Protein AF-A0A3B1JKT8-F1 (afdb_monomer)

Organism: Astyanax mexicanus (NCBI:txid7994)

Radius of gyration: 17.35 Å; Cα contacts (8 Å, |Δi|>4): 144; chains: 1; bounding box: 48×31×43 Å

Foldseek 3Di:
DDPCPPDPDDDDDDDDDDDPPVPDDDPPDDQQDVVSLVVLCVQAPCLSVLLCVLQVHDDSVQVVCVVVVNHDRDDPDPVSNLVSVLLSQQAAPQPNYHLVRDPHSVLWDADQQQLQHTHSDPVSCVNCVVPCVVCSVVSNVVLVVSLVVSCVVPVDDSPVSCVVSPD

InterPro domains:
  IPR002893 Zinc finger, MYND-type [PF01753] (92-136)
  IPR002893 Zinc finger, MYND-type [PS01360] (92-136)
  IPR002893 Zinc finger, MYND-type [PS50865] (92-136)
  IPR052839 Mitochondrial gene expression regulator [PTHR46920] (20-156)

Structure (mmCIF, N/CA/C/O backbone):
data_AF-A0A3B1JKT8-F1
#
_entry.id   AF-A0A3B1JKT8-F1
#
loop_
_atom_site.group_PDB
_atom_site.id
_atom_site.type_symbol
_atom_site.label_atom_id
_atom_site.label_alt_id
_atom_site.label_comp_id
_atom_site.label_asym_id
_atom_site.label_entity_id
_atom_site.label_seq_id
_atom_site.pdbx_PDB_ins_code
_atom_site.Cartn_x
_atom_site.Cartn_y
_atom_site.Cartn_z
_atom_site.occupancy
_atom_site.B_iso_or_equiv
_atom_site.auth_seq_id
_atom_site.auth_comp_id
_atom_site.auth_asym_id
_atom_site.auth_atom_id
_atom_site.pdbx_PDB_model_num
ATOM 1 N N . MET A 1 1 ? 4.619 -11.748 -14.424 1.00 28.00 1 MET A N 1
ATOM 2 C CA . MET A 1 1 ? 4.449 -11.191 -13.064 1.00 28.00 1 MET A CA 1
ATOM 3 C C . MET A 1 1 ? 2.964 -10.974 -12.825 1.00 28.00 1 MET A C 1
ATOM 5 O O . MET A 1 1 ? 2.399 -10.008 -13.321 1.00 28.00 1 MET A O 1
ATOM 9 N N . CYS A 1 2 ? 2.308 -11.934 -12.172 1.00 24.12 2 CYS A N 1
ATOM 10 C CA . CYS A 1 2 ? 0.875 -11.874 -11.895 1.00 24.12 2 CYS A CA 1
ATOM 11 C C . CYS A 1 2 ? 0.597 -10.808 -10.830 1.00 24.12 2 CYS A C 1
ATOM 13 O O . CYS A 1 2 ? 0.848 -11.023 -9.645 1.00 24.12 2 CYS A O 1
ATOM 15 N N . LEU A 1 3 ? 0.036 -9.669 -11.239 1.00 32.28 3 LEU A N 1
ATOM 16 C CA . LEU A 1 3 ? -0.634 -8.742 -10.330 1.00 32.28 3 LEU A CA 1
ATOM 17 C C . LEU A 1 3 ? -1.928 -9.409 -9.845 1.00 32.28 3 LEU A C 1
ATOM 19 O O . LEU A 1 3 ? -3.016 -9.151 -10.348 1.00 32.28 3 LEU A O 1
ATOM 23 N N . CYS A 1 4 ? -1.806 -10.317 -8.878 1.00 26.95 4 CYS A N 1
ATOM 24 C CA . CYS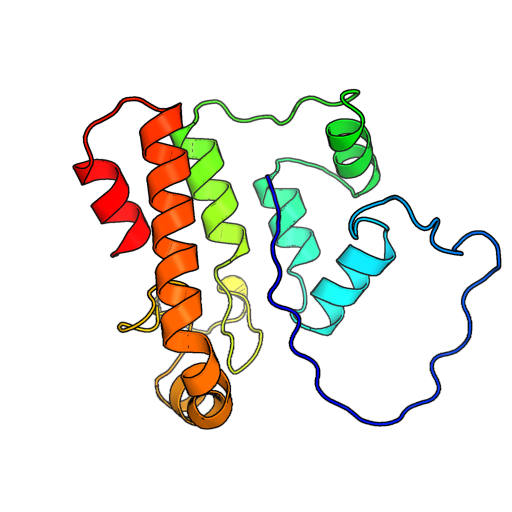 A 1 4 ? -2.954 -10.915 -8.211 1.00 26.95 4 CYS A CA 1
ATOM 25 C C . CYS A 1 4 ? -3.543 -9.877 -7.245 1.00 26.95 4 CYS A C 1
ATOM 27 O O . CYS A 1 4 ? -3.288 -9.896 -6.038 1.00 26.95 4 CYS A O 1
ATOM 29 N N . VAL A 1 5 ? -4.302 -8.921 -7.785 1.00 35.91 5 VAL A N 1
ATOM 30 C CA . VAL A 1 5 ? -5.179 -8.069 -6.983 1.00 35.91 5 VAL A CA 1
ATOM 31 C C . VAL A 1 5 ? -6.250 -8.999 -6.428 1.00 35.91 5 VAL A C 1
ATOM 33 O O . VAL A 1 5 ? -7.110 -9.475 -7.165 1.00 35.91 5 VAL A O 1
ATOM 36 N N . CYS A 1 6 ? -6.161 -9.329 -5.138 1.00 31.31 6 CYS A N 1
ATOM 37 C CA . CYS A 1 6 ? -7.186 -10.103 -4.445 1.00 31.31 6 CYS A CA 1
ATOM 38 C C . CYS A 1 6 ? -8.551 -9.449 -4.702 1.00 31.31 6 CYS A C 1
ATOM 40 O O . CYS A 1 6 ? -8.825 -8.348 -4.220 1.00 31.31 6 CYS A O 1
ATOM 42 N N . GLY A 1 7 ? -9.385 -10.121 -5.498 1.00 30.55 7 GLY A N 1
ATOM 43 C CA . GLY A 1 7 ? -10.729 -9.683 -5.834 1.00 30.55 7 GLY A CA 1
ATOM 44 C C . GLY A 1 7 ? -11.598 -9.653 -4.585 1.00 30.55 7 GLY A C 1
ATOM 45 O O . GLY A 1 7 ? -12.168 -10.666 -4.186 1.00 30.55 7 GLY A O 1
ATOM 46 N N . TYR A 1 8 ? -11.715 -8.481 -3.967 1.00 30.97 8 TYR A N 1
ATOM 47 C CA . TYR A 1 8 ? -12.747 -8.223 -2.974 1.00 30.97 8 TYR A CA 1
ATOM 48 C C . TYR A 1 8 ? -14.105 -8.167 -3.679 1.00 30.97 8 TYR A C 1
ATOM 50 O O . TYR A 1 8 ? -14.475 -7.156 -4.275 1.00 30.97 8 TYR A O 1
ATOM 58 N N . SER A 1 9 ? -14.831 -9.286 -3.640 1.00 33.72 9 SER A N 1
ATOM 59 C CA . SER A 1 9 ? -16.229 -9.355 -4.058 1.00 33.72 9 SER A CA 1
ATOM 60 C C . SER A 1 9 ? -17.1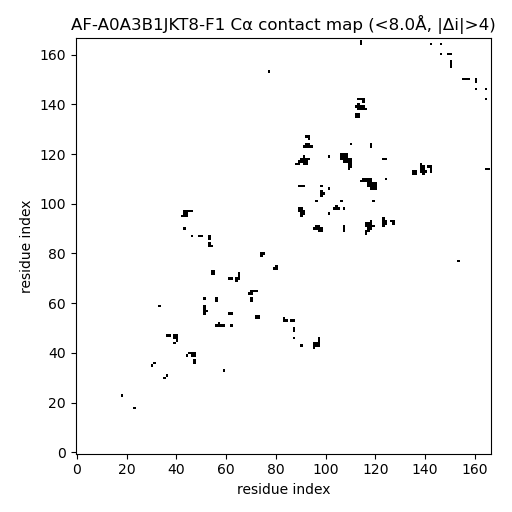13 -8.799 -2.943 1.00 33.72 9 SER A C 1
ATOM 62 O O . SER A 1 9 ? -17.263 -9.423 -1.891 1.00 33.72 9 SER A O 1
ATOM 64 N N . SER A 1 10 ? -17.703 -7.629 -3.182 1.00 32.47 10 SER A N 1
ATOM 65 C CA . SER A 1 10 ? -18.793 -7.085 -2.371 1.00 32.47 10 SER A CA 1
ATOM 66 C C . SER A 1 10 ? -19.985 -6.815 -3.287 1.00 32.47 10 SER A C 1
ATOM 68 O O . SER A 1 10 ? -19.917 -5.985 -4.190 1.00 32.47 10 SER A O 1
ATOM 70 N N . LYS A 1 11 ? -21.077 -7.555 -3.068 1.00 34.50 11 LYS A N 1
ATOM 71 C CA . LYS A 1 11 ? -22.379 -7.342 -3.712 1.00 34.50 11 LYS A CA 1
ATOM 72 C C . LYS A 1 11 ? -23.002 -6.020 -3.232 1.00 34.50 11 LYS A C 1
ATOM 74 O O . LYS A 1 11 ? -23.170 -5.866 -2.028 1.00 34.50 11 LYS A O 1
ATOM 79 N N . MET A 1 12 ? -23.397 -5.134 -4.155 1.00 36.47 12 MET A N 1
ATOM 80 C CA . MET A 1 12 ? -24.791 -4.697 -4.415 1.00 36.47 12 MET A CA 1
ATOM 81 C C . MET A 1 12 ? -24.869 -3.366 -5.205 1.00 36.47 12 MET A C 1
ATOM 83 O O . MET A 1 12 ? -24.346 -2.345 -4.783 1.00 36.47 12 MET A O 1
ATOM 87 N N . ALA A 1 13 ? -25.609 -3.447 -6.319 1.00 39.22 13 ALA A N 1
ATOM 88 C CA . ALA A 1 13 ? -26.556 -2.498 -6.924 1.00 39.22 13 ALA A CA 1
ATOM 89 C C . ALA A 1 13 ? -26.192 -1.012 -7.160 1.00 39.22 13 ALA A C 1
ATOM 91 O O . ALA A 1 13 ? -26.436 -0.142 -6.331 1.00 39.22 13 ALA A O 1
ATOM 92 N N . GLY A 1 14 ? -25.835 -0.728 -8.417 1.00 30.77 14 GLY A N 1
ATOM 93 C CA . GLY A 1 14 ? -26.092 0.525 -9.136 1.00 30.77 14 GLY A CA 1
ATOM 94 C C . GLY A 1 14 ? -25.901 0.266 -10.636 1.00 30.77 14 GLY A C 1
ATOM 95 O O . GLY A 1 14 ? -24.892 -0.323 -11.015 1.00 30.77 14 GLY A O 1
ATOM 96 N N . LYS A 1 15 ? -26.878 0.601 -11.495 1.00 38.28 15 LYS A N 1
ATOM 97 C CA . LYS A 1 15 ? -26.771 0.393 -12.956 1.00 38.28 15 LYS A CA 1
ATOM 98 C C . LYS A 1 15 ? -25.650 1.282 -13.510 1.00 38.28 15 LYS A C 1
ATOM 100 O O . LYS A 1 15 ? -25.820 2.492 -13.608 1.00 38.28 15 LYS A O 1
ATOM 105 N N . VAL A 1 16 ? -24.520 0.672 -13.861 1.00 40.88 16 VAL A N 1
ATOM 106 C CA . VAL A 1 16 ? -23.443 1.307 -14.634 1.00 40.88 16 VAL A CA 1
ATOM 107 C C . VAL A 1 16 ? -23.889 1.368 -16.105 1.00 40.88 16 VAL A C 1
ATOM 109 O O . VAL A 1 16 ? -24.442 0.375 -16.588 1.00 40.88 16 VAL A O 1
ATOM 112 N N . PRO A 1 17 ? -23.704 2.490 -16.827 1.00 42.31 17 PRO A N 1
ATOM 113 C CA . PRO A 1 17 ? -24.005 2.558 -18.256 1.00 42.31 17 PRO A CA 1
ATOM 114 C C . PRO A 1 17 ? -23.109 1.590 -19.037 1.00 42.31 17 PRO A C 1
ATOM 116 O O . PRO A 1 17 ? -21.927 1.452 -18.724 1.00 42.31 17 PRO A O 1
ATOM 119 N N . ALA A 1 18 ? -23.664 0.924 -20.050 1.00 40.44 18 ALA A N 1
ATOM 120 C CA . ALA A 1 18 ? -22.891 0.024 -20.901 1.00 40.44 18 ALA A CA 1
ATOM 121 C C . ALA A 1 18 ? -21.845 0.818 -21.715 1.00 40.44 18 ALA A C 1
ATOM 123 O O . ALA A 1 18 ? -22.190 1.870 -22.263 1.00 40.44 18 ALA A O 1
ATOM 124 N N . PRO A 1 19 ? -20.584 0.354 -21.788 1.00 42.66 19 PRO A N 1
ATOM 125 C CA . PRO A 1 19 ? -19.548 1.026 -22.561 1.00 42.66 19 PRO A CA 1
ATOM 126 C C . PRO A 1 19 ? -19.766 0.841 -24.078 1.00 42.66 19 PRO A C 1
ATOM 128 O O . PRO A 1 19 ? -20.448 -0.101 -24.486 1.00 42.66 19 PRO A O 1
ATOM 131 N N . PRO A 1 20 ? -19.185 1.718 -24.923 1.00 40.94 20 PRO A N 1
ATOM 132 C CA . PRO A 1 20 ? -19.236 1.588 -26.381 1.00 40.94 20 PRO A CA 1
ATOM 133 C C . PRO A 1 20 ? -18.647 0.252 -26.864 1.00 40.94 20 PRO A C 1
ATOM 135 O O . PRO A 1 20 ? -17.702 -0.261 -26.266 1.00 40.94 20 PRO A O 1
ATOM 138 N N . GLU A 1 21 ? -19.159 -0.287 -27.973 1.00 43.34 21 GLU A N 1
ATOM 139 C CA . GLU A 1 21 ? -18.823 -1.628 -28.498 1.00 43.34 21 GLU A CA 1
ATOM 140 C C . GLU A 1 21 ? -17.324 -1.859 -28.771 1.00 43.34 21 GLU A C 1
ATOM 142 O O . GLU A 1 21 ? -16.859 -2.996 -28.736 1.00 43.34 21 GLU A O 1
ATOM 147 N N . SER A 1 22 ? -16.530 -0.798 -28.945 1.00 41.75 22 SER A N 1
ATOM 148 C CA . SER A 1 22 ? -15.068 -0.880 -29.083 1.00 41.75 22 SER A CA 1
ATOM 149 C C . SER A 1 22 ? -14.330 -1.312 -27.805 1.00 41.75 22 SER A C 1
ATOM 151 O O . SER A 1 22 ? -13.117 -1.501 -27.844 1.00 41.75 22 SER A O 1
ATOM 153 N N . PHE A 1 23 ? -15.035 -1.435 -26.675 1.00 43.69 23 PHE A N 1
ATOM 154 C CA . PHE A 1 23 ? -14.485 -1.764 -25.354 1.00 43.69 23 PHE A CA 1
ATOM 155 C C . PHE A 1 23 ? -14.950 -3.130 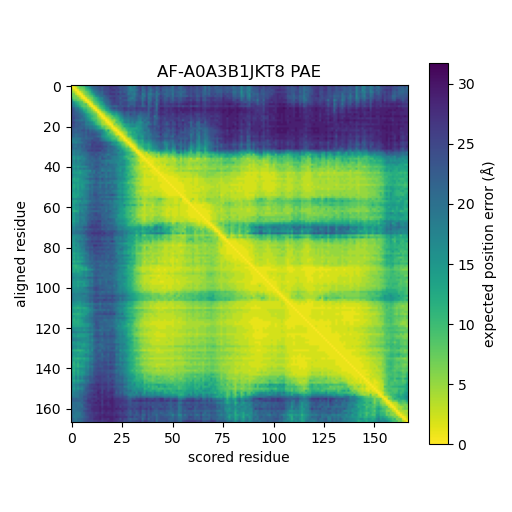-24.818 1.00 43.69 23 PHE A C 1
ATOM 157 O O . PHE A 1 23 ? -14.820 -3.394 -23.622 1.00 43.69 23 PHE A O 1
ATOM 164 N N . ALA A 1 24 ? -15.510 -4.004 -25.660 1.00 34.12 24 ALA A N 1
ATOM 165 C CA . ALA A 1 24 ? -15.893 -5.346 -25.226 1.00 34.12 24 ALA A CA 1
ATOM 166 C C . ALA A 1 24 ? -14.639 -6.203 -24.919 1.00 34.12 24 ALA A C 1
ATOM 168 O O . ALA A 1 24 ? -13.771 -6.343 -25.785 1.00 34.12 24 ALA A O 1
ATOM 169 N N . PRO A 1 25 ? -14.515 -6.790 -23.713 1.00 41.91 25 PRO A N 1
ATOM 170 C CA . PRO A 1 25 ? -13.356 -7.599 -23.357 1.00 41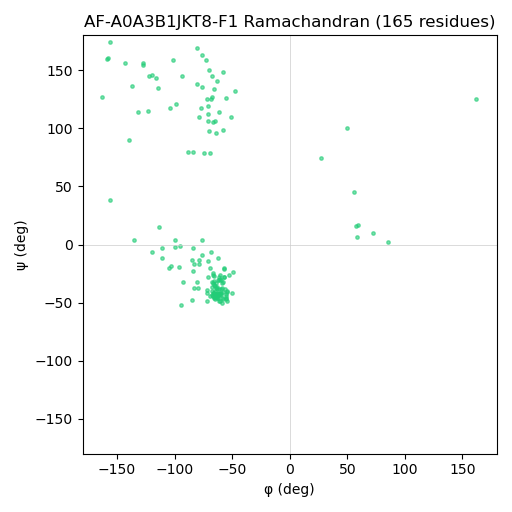.91 25 PRO A CA 1
ATOM 171 C C . PRO A 1 25 ? -13.378 -8.939 -24.106 1.00 41.91 25 PRO A C 1
ATOM 173 O O . PRO A 1 25 ? -14.346 -9.694 -24.031 1.00 41.91 25 PRO A O 1
ATOM 176 N N . SER A 1 26 ? -12.287 -9.238 -24.813 1.00 41.91 26 SER A N 1
ATOM 177 C CA . SER A 1 26 ? -11.982 -10.584 -25.310 1.00 41.91 26 SER A CA 1
ATOM 178 C C . SER A 1 26 ? -11.673 -11.513 -24.131 1.00 41.91 26 SER A C 1
ATOM 180 O O . SER A 1 26 ? -11.077 -11.088 -23.138 1.00 41.91 26 SER A O 1
ATOM 182 N N . SER A 1 27 ? -12.066 -12.784 -24.243 1.00 41.94 27 SER A N 1
ATOM 183 C CA . SER A 1 27 ? -11.964 -13.807 -23.192 1.00 41.94 27 SER A CA 1
ATOM 184 C C . SER A 1 27 ? -10.536 -14.136 -22.744 1.00 41.94 27 SER A C 1
ATOM 186 O O . SER A 1 27 ? -10.370 -14.793 -21.717 1.00 41.94 27 SER A O 1
ATOM 188 N N . ASP A 1 28 ? -9.516 -13.672 -23.471 1.00 45.56 28 ASP A N 1
ATOM 189 C CA . ASP A 1 28 ? -8.166 -14.237 -23.372 1.00 45.56 28 ASP A CA 1
ATOM 190 C C . ASP A 1 28 ? -7.124 -13.303 -22.733 1.00 45.56 28 ASP A C 1
ATOM 192 O O . ASP A 1 28 ? -5.982 -13.713 -22.519 1.00 45.56 28 ASP A O 1
ATOM 196 N N . SER A 1 29 ? -7.469 -12.060 -22.372 1.00 45.03 29 SER A N 1
ATOM 197 C CA . SER A 1 29 ? -6.512 -11.156 -21.715 1.00 45.03 29 SER A CA 1
ATOM 198 C C . SER A 1 29 ? -6.779 -11.028 -20.220 1.00 45.03 29 SER A C 1
ATOM 200 O O . SER A 1 29 ? -7.811 -10.506 -19.798 1.00 45.03 29 SER A O 1
ATOM 202 N N . VAL A 1 30 ? -5.806 -11.450 -19.412 1.00 46.53 30 VAL A N 1
ATOM 203 C CA . VAL A 1 30 ? -5.745 -11.183 -17.971 1.00 46.53 30 VAL A CA 1
ATOM 204 C C . VAL A 1 30 ? -5.756 -9.663 -17.750 1.00 46.53 30 VAL A C 1
ATOM 206 O O . VAL A 1 30 ? -4.747 -8.983 -17.921 1.00 46.53 30 VAL A O 1
ATOM 209 N N . PHE A 1 31 ? -6.947 -9.147 -17.441 1.00 50.47 31 PHE A N 1
ATOM 210 C CA . PHE A 1 31 ? -7.268 -7.884 -16.766 1.00 50.47 31 PHE A CA 1
ATOM 211 C C . PHE A 1 31 ? -6.227 -6.755 -16.927 1.00 50.47 31 PHE A C 1
ATOM 213 O O . PHE A 1 31 ? -5.460 -6.468 -16.010 1.00 50.47 31 PHE A O 1
ATOM 220 N N . SER A 1 32 ? -6.164 -6.118 -18.097 1.00 56.41 32 SER A N 1
ATOM 221 C CA . SER A 1 32 ? -5.230 -4.999 -18.331 1.00 56.41 32 SER A CA 1
ATOM 222 C C . SER A 1 32 ? -5.671 -4.055 -19.455 1.00 56.41 32 SER A C 1
ATOM 224 O O . SER A 1 32 ? -4.855 -3.533 -20.213 1.00 56.41 32 SER A O 1
ATOM 226 N N . ASP A 1 33 ? -6.970 -3.790 -19.561 1.00 56.72 33 ASP A N 1
ATOM 227 C CA . ASP A 1 33 ? -7.491 -2.668 -20.344 1.00 56.72 33 ASP A CA 1
ATOM 228 C C . ASP A 1 33 ? -7.387 -1.343 -19.551 1.00 56.72 33 ASP A C 1
ATOM 230 O O . ASP A 1 33 ? -7.095 -1.315 -18.351 1.00 56.72 33 ASP A O 1
ATOM 234 N N . GLN A 1 34 ? -7.623 -0.212 -20.221 1.00 59.22 34 GLN A N 1
ATOM 235 C CA . GLN A 1 34 ? -7.758 1.113 -19.593 1.00 59.22 34 GLN A CA 1
ATOM 236 C C . GLN A 1 34 ? -8.797 1.103 -18.448 1.00 59.22 34 GLN A C 1
ATOM 238 O O . GLN A 1 34 ? -8.695 1.873 -17.489 1.00 59.22 34 GLN A O 1
ATOM 243 N N . PHE A 1 35 ? -9.766 0.185 -18.521 1.00 68.69 35 PHE A N 1
ATOM 244 C CA . PHE A 1 35 ? -10.782 -0.048 -17.503 1.00 68.69 35 PHE A CA 1
ATOM 245 C C . PHE A 1 35 ? -10.195 -0.626 -16.206 1.00 68.69 35 PHE A C 1
ATOM 247 O O . PHE A 1 35 ? -10.650 -0.268 -15.120 1.00 68.69 35 PHE A O 1
ATOM 254 N N . GLY A 1 36 ? -9.136 -1.437 -16.284 1.00 75.38 36 GLY A N 1
ATOM 255 C CA . GLY A 1 36 ? -8.377 -1.929 -15.134 1.00 75.38 36 GLY A CA 1
ATOM 256 C C . GLY A 1 36 ? -7.739 -0.803 -14.317 1.00 75.38 36 GLY A C 1
ATOM 257 O O . GLY A 1 36 ? -7.935 -0.743 -13.103 1.00 75.38 36 GLY A O 1
ATOM 258 N N . PHE A 1 37 ? -7.048 0.139 -14.969 1.00 75.00 37 PHE A N 1
ATOM 259 C CA . PHE A 1 37 ? -6.478 1.317 -14.295 1.00 75.00 37 PHE A CA 1
ATOM 260 C C . PHE A 1 37 ? -7.555 2.225 -13.699 1.00 75.00 37 PHE A C 1
ATOM 262 O O . PHE A 1 37 ? -7.446 2.626 -12.540 1.00 75.00 37 PHE A O 1
ATOM 269 N N . TYR A 1 38 ? -8.644 2.462 -14.434 1.00 75.50 38 TYR A N 1
ATOM 270 C CA . TYR A 1 38 ? -9.796 3.199 -13.912 1.00 75.50 38 TYR A CA 1
ATOM 271 C C . TYR A 1 38 ? -10.435 2.499 -12.698 1.00 75.50 38 TYR A C 1
ATOM 273 O O . TYR A 1 38 ? -10.742 3.125 -11.680 1.00 75.50 38 TYR A O 1
ATOM 281 N N . SER A 1 39 ? -10.586 1.172 -12.747 1.00 83.25 39 SER A N 1
ATOM 282 C CA . SER A 1 39 ? -11.099 0.386 -11.622 1.00 83.25 39 SER A CA 1
ATOM 283 C C . SER A 1 39 ? -10.154 0.396 -10.415 1.00 83.25 39 SER A C 1
ATOM 285 O O . SER A 1 39 ? -10.625 0.198 -9.292 1.00 83.25 39 SER A O 1
ATOM 287 N N . MET A 1 40 ? -8.846 0.575 -10.618 1.00 82.44 40 MET A N 1
ATOM 288 C CA . MET A 1 40 ? -7.892 0.762 -9.525 1.00 82.44 40 MET A CA 1
ATOM 289 C C . MET A 1 40 ? -8.068 2.140 -8.890 1.00 82.44 40 MET A C 1
ATOM 291 O O . MET A 1 40 ? -8.244 2.212 -7.677 1.00 82.44 40 MET A O 1
ATOM 295 N N . ASP A 1 41 ? -8.129 3.206 -9.691 1.00 84.44 41 ASP A N 1
ATOM 296 C CA . ASP A 1 41 ? -8.264 4.582 -9.192 1.00 84.44 41 ASP A CA 1
ATOM 297 C C . ASP A 1 41 ? -9.587 4.851 -8.479 1.00 84.44 41 ASP A C 1
ATOM 299 O O . ASP A 1 41 ? -9.631 5.574 -7.487 1.00 84.44 41 ASP A O 1
ATOM 303 N N . THR A 1 42 ? -10.677 4.239 -8.940 1.00 85.56 42 THR A N 1
ATOM 304 C CA . THR A 1 42 ? -11.975 4.339 -8.251 1.00 85.56 42 THR A CA 1
ATOM 305 C C . THR A 1 42 ? -11.931 3.756 -6.838 1.00 85.56 42 THR A C 1
ATOM 307 O O . THR A 1 42 ? -12.654 4.222 -5.959 1.00 85.56 42 THR A O 1
ATOM 310 N N . LYS A 1 43 ? -11.083 2.748 -6.600 1.00 86.62 43 LYS A N 1
ATOM 311 C CA . LYS A 1 43 ? -10.918 2.109 -5.285 1.00 86.62 43 LYS A CA 1
ATOM 312 C C . LYS A 1 43 ? -9.795 2.732 -4.461 1.00 86.62 43 LYS A C 1
ATOM 314 O O . LYS A 1 43 ? -9.890 2.737 -3.234 1.00 86.62 43 LYS A O 1
ATOM 319 N N . VAL A 1 44 ? -8.745 3.214 -5.123 1.00 89.88 44 VAL A N 1
ATOM 320 C CA . VAL A 1 44 ? -7.537 3.813 -4.546 1.00 89.88 44 VAL A CA 1
ATOM 321 C C . VAL A 1 44 ? -7.147 5.016 -5.409 1.00 89.88 44 VAL A C 1
ATOM 323 O O . VAL A 1 44 ? -6.402 4.857 -6.377 1.00 89.88 44 VAL A O 1
ATOM 326 N N . PRO A 1 45 ? -7.663 6.217 -5.096 1.00 92.25 45 PRO A N 1
ATOM 327 C CA . PRO A 1 45 ? -7.440 7.397 -5.923 1.00 92.25 45 PRO A CA 1
ATOM 328 C C . PRO A 1 45 ? -5.951 7.686 -6.140 1.00 92.25 45 PRO A C 1
ATOM 330 O O . PRO A 1 45 ? -5.194 7.800 -5.181 1.00 92.25 45 PRO A O 1
ATOM 333 N N . GLY A 1 46 ? -5.538 7.808 -7.405 1.00 89.62 46 GLY A N 1
ATOM 334 C CA . GLY A 1 46 ? -4.164 8.147 -7.792 1.00 89.62 46 GLY A CA 1
ATOM 335 C C . GLY A 1 46 ? -3.199 6.961 -7.876 1.00 89.62 46 GLY A C 1
ATOM 336 O O . GLY A 1 46 ? -2.020 7.163 -8.178 1.00 89.62 46 GLY A O 1
ATOM 337 N N . LEU A 1 47 ? -3.664 5.730 -7.638 1.00 89.38 47 LEU A N 1
ATOM 338 C CA . LEU A 1 47 ? -2.821 4.537 -7.715 1.00 89.38 47 LEU A CA 1
ATOM 339 C C . LEU A 1 47 ? -2.278 4.303 -9.130 1.00 89.38 47 LEU A C 1
ATOM 341 O O . LEU A 1 47 ? -1.124 3.899 -9.275 1.00 89.38 47 LEU A O 1
ATOM 345 N N . SER A 1 48 ? -3.064 4.598 -10.170 1.00 89.44 48 SER A N 1
ATOM 346 C CA . SER A 1 48 ? -2.622 4.503 -11.569 1.00 89.44 48 SER A CA 1
ATOM 347 C C . SER A 1 48 ? -1.359 5.317 -11.829 1.00 89.44 48 SER A C 1
ATOM 349 O O . SER A 1 48 ? -0.392 4.812 -12.400 1.00 89.44 48 SER A O 1
ATOM 351 N N . LYS A 1 49 ? -1.353 6.560 -11.342 1.00 89.88 49 LYS A N 1
ATOM 352 C CA . LYS A 1 49 ? -0.240 7.491 -11.470 1.00 89.88 49 LYS A CA 1
ATOM 353 C C . LYS A 1 49 ? 0.986 6.968 -10.738 1.00 89.88 49 LYS A C 1
ATOM 355 O O . LYS A 1 49 ? 2.069 6.971 -11.307 1.00 89.88 49 LYS A O 1
ATOM 360 N N . VAL A 1 50 ? 0.812 6.446 -9.521 1.00 90.50 50 VAL A N 1
ATOM 361 C CA . VAL A 1 50 ? 1.918 5.824 -8.780 1.00 90.50 50 VAL A CA 1
ATOM 362 C C . VAL A 1 50 ? 2.505 4.656 -9.566 1.00 90.50 50 VAL A C 1
ATOM 364 O O . VAL A 1 50 ? 3.719 4.581 -9.701 1.00 90.50 50 VAL A O 1
ATOM 367 N N . ILE A 1 51 ? 1.679 3.770 -10.128 1.00 88.50 51 ILE A N 1
ATOM 368 C CA . ILE A 1 51 ? 2.168 2.640 -10.930 1.00 88.50 51 ILE A CA 1
ATOM 369 C C . ILE A 1 51 ? 2.995 3.139 -12.121 1.00 88.50 51 ILE A C 1
ATOM 371 O O . ILE A 1 51 ? 4.121 2.684 -12.302 1.00 88.50 51 ILE A O 1
ATOM 375 N N . LEU A 1 52 ? 2.480 4.092 -12.900 1.00 87.94 52 LEU A N 1
ATOM 376 C CA . LEU A 1 52 ? 3.189 4.635 -14.064 1.00 87.94 52 LEU A CA 1
ATOM 377 C C . LEU A 1 52 ? 4.505 5.323 -13.668 1.00 87.94 52 LEU A C 1
ATOM 379 O O . LEU A 1 52 ? 5.552 5.012 -14.241 1.00 87.94 52 LEU A O 1
ATOM 383 N N . ASP A 1 53 ? 4.480 6.154 -12.623 1.00 89.44 53 ASP A N 1
ATOM 384 C CA . ASP A 1 53 ? 5.665 6.832 -12.089 1.00 89.44 53 ASP A CA 1
ATOM 385 C C . ASP A 1 53 ? 6.728 5.811 -11.637 1.00 89.44 53 ASP A C 1
ATOM 387 O O . ASP A 1 53 ? 7.916 5.955 -11.938 1.00 89.44 53 ASP A O 1
ATOM 391 N N . LYS A 1 54 ? 6.320 4.734 -10.947 1.00 88.00 54 LYS A N 1
ATOM 392 C CA . LYS A 1 54 ? 7.235 3.669 -10.496 1.00 88.00 54 LYS A CA 1
ATOM 393 C C . LYS A 1 54 ? 7.753 2.806 -11.638 1.00 88.00 54 LYS A C 1
ATOM 395 O O . LYS A 1 54 ? 8.867 2.303 -11.538 1.00 88.00 54 LYS A O 1
ATOM 400 N N . LEU A 1 55 ? 7.011 2.660 -12.727 1.00 85.19 55 LEU A N 1
ATOM 401 C CA . LEU A 1 55 ? 7.489 1.969 -13.926 1.00 85.19 55 LEU A CA 1
ATOM 402 C C . LEU A 1 55 ? 8.309 2.878 -14.858 1.00 85.19 55 LEU A C 1
ATOM 404 O O . LEU A 1 55 ? 8.842 2.385 -15.852 1.00 85.19 55 LEU A O 1
ATOM 408 N N . ASN A 1 56 ? 8.454 4.168 -14.526 1.00 85.69 56 ASN A N 1
ATOM 409 C CA . ASN A 1 56 ? 9.083 5.187 -15.369 1.00 85.69 56 ASN A CA 1
ATOM 410 C C . ASN A 1 56 ? 8.421 5.273 -16.758 1.00 85.69 56 ASN A C 1
ATOM 412 O O . ASN A 1 56 ? 9.101 5.295 -17.786 1.00 85.69 56 ASN A O 1
ATOM 4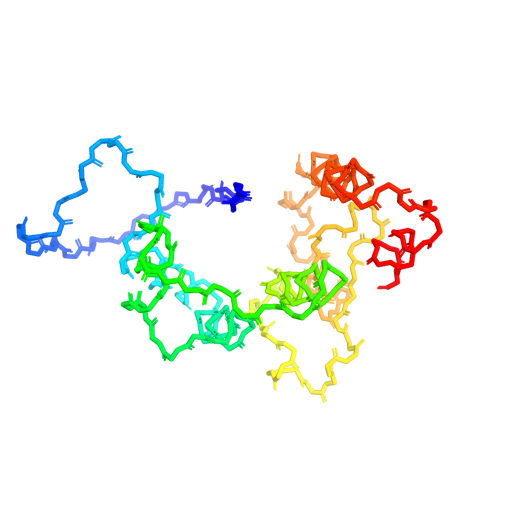16 N N . MET A 1 57 ? 7.088 5.277 -16.768 1.00 86.56 57 MET A N 1
ATOM 417 C CA . MET A 1 57 ? 6.250 5.359 -17.964 1.00 86.56 57 MET A CA 1
ATOM 418 C C . MET A 1 57 ? 5.434 6.643 -17.941 1.00 86.56 57 MET A C 1
ATOM 420 O O . MET A 1 57 ? 4.963 7.066 -16.885 1.00 86.56 57 MET A O 1
ATOM 424 N N . LYS A 1 58 ? 5.247 7.255 -19.109 1.00 84.00 58 LYS A N 1
ATOM 425 C CA . LYS A 1 58 ? 4.502 8.518 -19.228 1.00 84.00 58 LYS A CA 1
ATOM 426 C C . LYS A 1 58 ? 2.996 8.311 -19.203 1.00 84.00 58 LYS A C 1
ATOM 428 O O . LYS A 1 58 ? 2.269 9.129 -18.645 1.00 84.00 58 LYS A O 1
ATOM 433 N N . ASP A 1 59 ? 2.535 7.233 -19.828 1.00 85.69 59 ASP A N 1
ATOM 434 C CA . ASP A 1 59 ? 1.118 6.955 -19.998 1.00 85.69 59 ASP A CA 1
ATOM 435 C C . ASP A 1 59 ? 0.832 5.458 -20.195 1.00 85.69 59 ASP A C 1
ATOM 437 O O . ASP A 1 59 ? 1.726 4.613 -20.293 1.00 85.69 59 ASP A O 1
ATOM 441 N N . TYR A 1 60 ? -0.459 5.130 -20.235 1.00 81.44 60 TYR A N 1
ATOM 442 C CA . TYR A 1 60 ? -0.949 3.764 -20.404 1.00 81.44 60 TYR A CA 1
ATOM 443 C C . TYR A 1 60 ? -0.512 3.117 -21.731 1.00 81.44 60 TYR A C 1
ATOM 445 O O . TYR A 1 60 ? -0.352 1.897 -21.792 1.00 81.44 60 TYR A O 1
ATOM 453 N N . SER A 1 61 ? -0.284 3.898 -22.787 1.00 83.62 61 SER A N 1
ATOM 454 C CA . SER A 1 61 ? 0.154 3.385 -24.092 1.00 83.62 61 SER A CA 1
ATOM 455 C C . SER A 1 61 ? 1.570 2.820 -24.003 1.00 83.62 61 SER A C 1
ATOM 457 O O . SER A 1 61 ? 1.833 1.749 -24.549 1.00 83.62 61 SER A O 1
ATOM 459 N N . GLU A 1 62 ? 2.464 3.485 -23.262 1.00 84.19 62 GLU A N 1
ATOM 460 C CA . GLU A 1 62 ? 3.811 2.966 -22.985 1.00 84.19 62 GLU A CA 1
ATOM 461 C C . GLU A 1 62 ? 3.763 1.693 -22.127 1.00 84.19 62 GLU A C 1
ATOM 463 O O . GLU A 1 62 ? 4.463 0.721 -22.427 1.00 84.19 62 GLU A O 1
ATOM 468 N N . TYR A 1 63 ? 2.891 1.655 -21.111 1.00 82.25 63 TYR A N 1
ATOM 469 C CA . TYR A 1 63 ? 2.658 0.449 -20.306 1.00 82.25 63 TYR A CA 1
ATOM 470 C C . TYR A 1 63 ? 2.194 -0.730 -21.161 1.00 82.25 63 TYR A C 1
ATOM 472 O O . TYR A 1 63 ? 2.749 -1.829 -21.080 1.00 82.25 63 TYR A O 1
ATOM 480 N N . ARG A 1 64 ? 1.219 -0.490 -22.040 1.00 83.94 64 ARG A N 1
ATOM 481 C CA . ARG A 1 64 ? 0.707 -1.506 -22.956 1.00 83.94 64 ARG A CA 1
ATOM 482 C C . ARG A 1 64 ? 1.783 -1.976 -23.938 1.00 83.94 64 ARG A C 1
ATOM 484 O O . ARG A 1 64 ? 1.956 -3.180 -24.116 1.00 83.94 64 ARG A O 1
ATOM 491 N N . ALA A 1 65 ? 2.541 -1.055 -24.529 1.00 84.38 65 ALA A N 1
ATOM 492 C CA . ALA A 1 65 ? 3.634 -1.395 -25.436 1.00 84.38 65 ALA A CA 1
ATOM 493 C C . ALA A 1 65 ? 4.708 -2.256 -24.748 1.00 84.38 65 ALA A C 1
ATOM 495 O O . ALA A 1 65 ? 5.226 -3.190 -25.359 1.00 84.38 65 ALA A O 1
ATOM 496 N N . ALA A 1 66 ? 5.017 -1.990 -23.474 1.00 82.62 66 ALA A N 1
ATOM 497 C CA . ALA A 1 66 ? 5.951 -2.802 -22.695 1.00 82.62 66 ALA A CA 1
ATOM 498 C C . ALA A 1 66 ? 5.447 -4.238 -22.467 1.00 82.62 66 ALA A C 1
ATOM 500 O O . ALA A 1 66 ? 6.231 -5.177 -22.599 1.00 82.62 66 ALA A O 1
ATOM 501 N N . LEU A 1 67 ? 4.150 -4.430 -22.192 1.00 76.38 67 LEU A N 1
ATOM 502 C CA . LEU A 1 67 ? 3.549 -5.768 -22.067 1.00 76.38 67 LEU A CA 1
ATOM 503 C C . LEU A 1 67 ? 3.559 -6.547 -23.387 1.00 76.38 67 LEU A C 1
ATOM 505 O O . LEU A 1 67 ? 3.757 -7.758 -23.388 1.00 76.38 67 LEU A O 1
ATOM 509 N N . GLU A 1 68 ? 3.395 -5.849 -24.510 1.00 81.69 68 GLU A N 1
ATOM 510 C CA . GLU A 1 68 ? 3.500 -6.427 -25.855 1.00 81.69 68 GLU A CA 1
ATOM 511 C C . GLU A 1 68 ? 4.961 -6.685 -26.287 1.00 81.69 68 GLU A C 1
ATOM 513 O O . GLU A 1 68 ? 5.207 -7.069 -27.430 1.00 81.69 68 GLU A O 1
ATOM 518 N N . GLY A 1 69 ? 5.944 -6.452 -25.407 1.00 76.88 69 GLY A N 1
ATOM 519 C CA . GLY A 1 69 ? 7.371 -6.625 -25.699 1.00 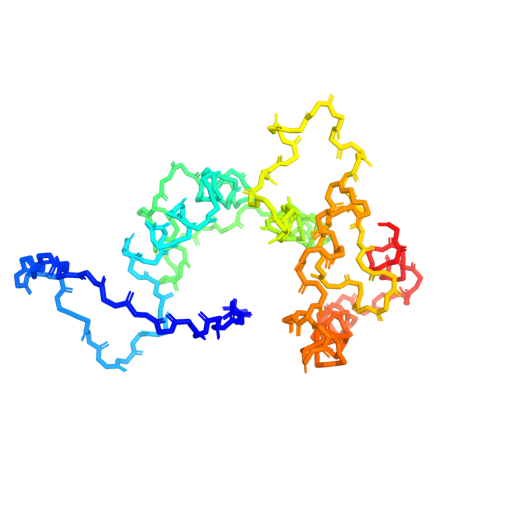76.88 69 GLY A CA 1
ATOM 520 C C . GLY A 1 69 ? 7.958 -5.555 -26.627 1.00 76.88 69 GLY A C 1
ATOM 521 O O . GLY A 1 69 ? 9.094 -5.682 -27.079 1.00 76.88 69 GLY A O 1
ATOM 522 N N . LYS A 1 70 ? 7.200 -4.490 -26.912 1.00 75.88 70 LYS A N 1
ATOM 523 C CA . LYS A 1 70 ? 7.576 -3.377 -27.802 1.00 75.88 70 LYS A CA 1
ATOM 524 C C . LYS A 1 70 ? 8.172 -2.180 -27.049 1.00 75.88 70 LYS A C 1
ATOM 526 O O . LYS A 1 70 ? 8.550 -1.195 -27.675 1.00 75.88 70 LYS A O 1
ATOM 531 N N . GLY A 1 71 ? 8.260 -2.252 -25.721 1.00 66.56 71 GLY A N 1
ATOM 532 C CA . GLY A 1 71 ? 8.794 -1.202 -24.849 1.00 66.56 71 GLY A CA 1
ATOM 533 C C . GLY A 1 71 ? 9.885 -1.719 -23.911 1.00 66.56 71 GLY A C 1
ATOM 534 O O . GLY A 1 71 ? 9.942 -2.906 -23.599 1.00 66.56 71 GLY A O 1
ATOM 535 N N . LYS A 1 72 ? 10.759 -0.821 -23.442 1.00 65.81 72 LYS A N 1
ATOM 536 C CA . LYS A 1 72 ? 11.766 -1.134 -22.417 1.00 65.81 72 LYS A CA 1
ATOM 537 C C . LYS A 1 72 ? 11.259 -0.666 -21.055 1.00 65.81 72 LYS A C 1
ATOM 539 O O . LYS A 1 72 ? 11.022 0.523 -20.875 1.00 65.81 72 LYS A O 1
ATOM 544 N N . VAL A 1 73 ? 11.139 -1.580 -20.092 1.00 67.31 73 VAL A N 1
ATOM 545 C CA . VAL A 1 73 ? 10.969 -1.217 -18.675 1.00 67.31 73 VAL A CA 1
ATOM 546 C C . VAL A 1 73 ? 12.326 -0.785 -18.113 1.00 67.31 73 VAL A C 1
ATOM 548 O O . VAL A 1 73 ? 13.297 -1.540 -18.149 1.00 67.31 73 VAL A O 1
ATOM 551 N N . GLY A 1 74 ? 12.426 0.472 -17.679 1.00 64.75 74 GLY A N 1
ATOM 552 C CA . GLY A 1 74 ? 13.694 1.107 -17.314 1.00 64.75 74 GLY A CA 1
ATOM 553 C C . GLY A 1 74 ? 14.068 0.895 -15.849 1.00 64.75 74 GLY A C 1
ATOM 554 O O . GLY A 1 74 ? 13.875 1.799 -15.040 1.00 64.75 74 GLY A O 1
ATOM 555 N N . PHE A 1 75 ? 14.618 -0.271 -15.505 1.00 78.38 75 PHE A N 1
ATOM 556 C CA . PHE A 1 75 ? 15.228 -0.505 -14.189 1.00 78.38 75 PHE A CA 1
ATOM 557 C C . PHE A 1 75 ? 16.731 -0.742 -14.331 1.00 78.38 75 PHE A C 1
ATOM 559 O O . PHE A 1 75 ? 17.164 -1.526 -15.176 1.00 78.38 75 PHE A O 1
ATOM 566 N N . HIS A 1 76 ? 17.535 -0.101 -13.484 1.00 76.25 76 HIS A N 1
ATOM 567 C CA . HIS A 1 76 ? 18.995 -0.228 -13.492 1.00 76.25 76 HIS A CA 1
ATOM 568 C C . HIS A 1 76 ? 19.486 -1.436 -12.681 1.00 76.25 76 HIS A C 1
ATOM 570 O O . HIS A 1 76 ? 20.649 -1.822 -12.775 1.00 76.25 76 HIS A O 1
ATOM 576 N N . SER A 1 77 ? 18.617 -2.049 -11.869 1.00 81.06 77 SER A N 1
ATOM 577 C CA . SER A 1 77 ? 18.913 -3.290 -11.149 1.00 81.06 77 SER A CA 1
ATOM 578 C C . SER A 1 77 ? 17.644 -4.034 -10.730 1.00 81.06 77 SER A C 1
ATOM 580 O O . SER A 1 77 ? 16.587 -3.429 -10.552 1.00 81.06 77 SER A O 1
ATOM 582 N N . HIS A 1 78 ? 17.769 -5.336 -10.452 1.00 71.31 78 HIS A N 1
ATOM 583 C CA . HIS A 1 78 ? 16.694 -6.110 -9.821 1.00 71.31 78 HIS A CA 1
ATOM 584 C C . HIS A 1 78 ? 16.248 -5.478 -8.498 1.00 71.31 78 HIS A C 1
ATOM 586 O O . HIS A 1 78 ? 15.057 -5.340 -8.251 1.00 71.31 78 HIS A O 1
ATOM 592 N N . LYS A 1 79 ? 17.193 -5.018 -7.665 1.00 76.31 79 LYS A N 1
ATOM 593 C CA . LYS A 1 79 ? 16.881 -4.347 -6.393 1.00 76.31 79 LYS A CA 1
ATOM 594 C C . LYS A 1 79 ? 15.946 -3.152 -6.600 1.00 76.31 79 LYS A C 1
ATOM 596 O O . LYS A 1 79 ? 14.971 -3.009 -5.871 1.00 76.31 79 LYS A O 1
ATOM 601 N N . GLU A 1 80 ? 16.243 -2.321 -7.593 1.00 81.25 80 GLU A N 1
ATOM 602 C CA . GLU A 1 80 ? 15.431 -1.153 -7.926 1.00 81.25 80 GLU A CA 1
ATOM 603 C C . GLU A 1 80 ? 14.039 -1.548 -8.432 1.00 81.25 80 GLU A C 1
ATOM 605 O O . GLU A 1 80 ? 13.045 -1.000 -7.959 1.00 81.25 80 GLU A O 1
ATOM 610 N N . MET A 1 81 ? 13.960 -2.528 -9.337 1.00 80.56 81 MET A N 1
ATOM 611 C CA . MET A 1 81 ? 12.689 -3.059 -9.840 1.00 80.56 81 MET A CA 1
ATOM 612 C C . MET A 1 81 ? 11.786 -3.526 -8.692 1.00 80.56 81 MET A C 1
ATOM 614 O O . MET A 1 81 ? 10.620 -3.144 -8.623 1.00 80.56 81 MET A O 1
ATOM 618 N N . PHE A 1 82 ? 12.328 -4.320 -7.766 1.00 76.19 82 PHE A N 1
ATOM 619 C CA . PHE A 1 82 ? 11.566 -4.847 -6.636 1.00 76.19 82 PHE A CA 1
ATOM 620 C C . PHE A 1 82 ? 11.118 -3.760 -5.662 1.00 76.19 82 PHE A C 1
ATOM 622 O O . PHE A 1 82 ? 9.972 -3.778 -5.222 1.00 76.19 82 PHE A O 1
ATOM 629 N N . GLN A 1 83 ? 11.985 -2.791 -5.359 1.00 80.81 83 GLN A N 1
ATOM 630 C CA . GLN A 1 83 ? 11.616 -1.667 -4.503 1.00 80.81 83 GLN A CA 1
ATOM 631 C C . GLN A 1 83 ? 10.475 -0.846 -5.118 1.00 80.81 83 GLN A C 1
ATOM 633 O O . GLN A 1 83 ? 9.479 -0.579 -4.449 1.00 80.81 83 GLN A O 1
ATOM 638 N N . LYS A 1 84 ? 10.594 -0.491 -6.401 1.00 83.06 84 LYS A N 1
ATOM 639 C CA . LYS A 1 84 ? 9.570 0.277 -7.118 1.00 83.06 84 LYS A CA 1
ATOM 640 C C . LYS A 1 84 ? 8.249 -0.484 -7.211 1.00 83.06 84 LYS A C 1
ATOM 642 O O . LYS A 1 84 ? 7.194 0.121 -7.053 1.00 83.06 84 LYS A O 1
ATOM 647 N N . LEU A 1 85 ? 8.299 -1.802 -7.408 1.00 81.06 85 LEU A N 1
ATOM 648 C CA . LEU A 1 85 ? 7.110 -2.649 -7.402 1.00 81.06 85 LEU A CA 1
ATOM 649 C C . LEU A 1 85 ? 6.443 -2.684 -6.020 1.00 81.06 85 LEU A C 1
ATOM 651 O O . LEU A 1 85 ? 5.228 -2.527 -5.935 1.00 81.06 85 LEU A O 1
ATOM 655 N N . GLU A 1 86 ? 7.211 -2.837 -4.940 1.00 82.06 86 GLU A N 1
ATOM 656 C CA . GLU A 1 86 ? 6.663 -2.847 -3.576 1.00 82.06 86 GLU A CA 1
ATOM 657 C C . GLU A 1 86 ? 5.964 -1.524 -3.228 1.00 82.06 86 GLU A C 1
ATOM 659 O O . GLU A 1 86 ? 4.889 -1.517 -2.629 1.00 82.06 86 GLU A O 1
ATOM 664 N N . GLU A 1 87 ? 6.521 -0.396 -3.671 1.00 84.81 87 GLU A N 1
ATOM 665 C CA . GLU A 1 87 ? 5.931 0.933 -3.477 1.00 84.81 87 GLU A CA 1
ATOM 666 C C . GLU A 1 87 ? 4.540 1.071 -4.127 1.00 84.81 87 GLU A C 1
ATOM 668 O O . GLU A 1 87 ? 3.710 1.826 -3.622 1.00 84.81 87 GLU A O 1
ATOM 673 N N . THR A 1 88 ? 4.225 0.294 -5.174 1.00 85.19 88 THR A N 1
ATOM 674 C CA . THR A 1 88 ? 2.871 0.276 -5.771 1.00 85.19 88 THR A CA 1
ATOM 675 C C . THR A 1 88 ? 1.814 -0.391 -4.881 1.00 85.19 88 THR A C 1
ATOM 677 O O . THR A 1 88 ? 0.620 -0.209 -5.105 1.00 85.19 88 THR A O 1
ATOM 680 N N . PHE A 1 89 ? 2.219 -1.120 -3.835 1.00 84.38 89 PHE A N 1
ATOM 681 C CA . PHE A 1 89 ? 1.306 -1.737 -2.863 1.00 84.38 89 PHE A CA 1
ATOM 682 C C . PHE A 1 89 ? 1.162 -0.927 -1.564 1.00 84.38 89 PHE A C 1
ATOM 684 O O . PHE A 1 89 ? 0.385 -1.303 -0.682 1.00 84.38 89 PHE A O 1
ATOM 691 N N . GLN A 1 90 ? 1.884 0.190 -1.428 1.00 90.12 90 GLN A N 1
ATOM 692 C CA . GLN A 1 90 ? 1.890 1.005 -0.213 1.00 90.12 90 GLN A CA 1
ATOM 693 C C . GLN A 1 90 ? 0.722 1.994 -0.188 1.00 90.12 90 GLN A C 1
ATOM 695 O O . GLN A 1 90 ? 0.889 3.180 -0.435 1.00 90.12 90 GLN A O 1
ATOM 700 N N . PHE A 1 91 ? -0.468 1.525 0.171 1.00 93.62 91 PHE A N 1
ATOM 701 C CA . PHE A 1 91 ? -1.625 2.378 0.461 1.00 93.62 91 PHE A CA 1
ATOM 702 C C . PHE A 1 91 ? -2.446 1.802 1.611 1.00 93.62 91 PHE A C 1
ATOM 704 O O . PHE A 1 91 ? -2.408 0.604 1.890 1.00 93.62 91 PHE A O 1
ATOM 711 N N . CYS A 1 92 ? -3.204 2.641 2.314 1.00 95.38 92 CYS A N 1
ATOM 712 C CA . CYS A 1 92 ? -4.008 2.166 3.435 1.00 95.38 92 CYS A CA 1
ATOM 713 C C . CYS A 1 92 ? -5.191 1.327 2.938 1.00 95.38 92 CYS A C 1
ATOM 715 O O . CYS A 1 92 ? -6.084 1.852 2.286 1.00 95.38 92 CYS A O 1
ATOM 717 N N . THR A 1 93 ? -5.281 0.055 3.323 1.00 94.81 93 THR A N 1
ATOM 718 C CA . THR A 1 93 ? -6.420 -0.807 2.963 1.00 94.81 93 THR A CA 1
ATOM 719 C C . THR A 1 93 ? -7.732 -0.353 3.613 1.00 94.81 93 THR A C 1
ATOM 721 O O . THR A 1 93 ? -8.802 -0.588 3.070 1.00 94.81 93 THR A O 1
ATOM 724 N N . GLY A 1 94 ? -7.670 0.331 4.762 1.00 94.12 94 GLY A N 1
ATOM 725 C CA . GLY A 1 94 ? -8.871 0.776 5.477 1.00 94.12 94 GLY A CA 1
ATOM 726 C C . GLY A 1 94 ? -9.471 2.102 4.994 1.00 94.12 94 GLY A C 1
ATOM 727 O O . GLY A 1 94 ? -10.647 2.348 5.245 1.00 94.12 94 GLY A O 1
ATOM 728 N N . CYS A 1 95 ? -8.692 2.974 4.345 1.00 94.50 95 CYS A N 1
ATOM 729 C CA . CYS A 1 95 ? -9.176 4.280 3.866 1.00 94.50 95 CYS A CA 1
ATOM 730 C C . CYS A 1 95 ? -8.735 4.635 2.440 1.00 94.50 95 CYS A C 1
ATOM 732 O O . CYS A 1 95 ? -8.995 5.747 1.991 1.00 94.50 95 CYS A O 1
ATOM 734 N N . SER A 1 96 ? -8.052 3.717 1.757 1.00 94.56 96 SER A N 1
ATOM 735 C CA . SER A 1 96 ? -7.570 3.838 0.378 1.00 94.56 96 SER A CA 1
ATOM 736 C C . SER A 1 96 ? -6.644 5.022 0.089 1.00 94.56 96 SER A C 1
ATOM 738 O O . SER A 1 96 ? -6.428 5.359 -1.069 1.00 94.56 96 SER A O 1
ATOM 740 N N . LYS A 1 97 ? -6.078 5.655 1.121 1.00 94.56 97 LYS A N 1
ATOM 741 C CA . LYS A 1 97 ? -5.142 6.771 0.950 1.00 94.56 97 LYS A CA 1
ATOM 742 C C . LYS A 1 97 ? -3.738 6.288 0.611 1.00 94.56 97 LYS A C 1
ATOM 744 O O . LYS A 1 97 ? -3.235 5.353 1.249 1.00 94.56 97 LYS A O 1
ATOM 749 N N . LEU A 1 98 ? -3.110 6.979 -0.335 1.00 94.06 98 LEU A N 1
ATOM 750 C CA . LEU A 1 98 ? -1.695 6.837 -0.660 1.00 94.06 98 LEU A CA 1
ATOM 751 C C . LEU A 1 98 ? -0.820 7.533 0.395 1.00 94.06 98 LEU A C 1
ATOM 753 O O . LEU A 1 98 ? -1.319 8.378 1.142 1.00 94.06 98 LEU A O 1
ATOM 757 N N . PRO A 1 99 ? 0.492 7.235 0.465 1.00 92.62 99 PRO A N 1
ATOM 758 C CA . PRO A 1 99 ? 1.393 7.838 1.444 1.00 92.62 99 PRO A CA 1
ATOM 759 C C . PRO A 1 99 ? 1.483 9.361 1.300 1.00 92.62 99 PRO A C 1
ATOM 761 O O . PRO A 1 99 ? 1.664 10.053 2.295 1.00 92.62 99 PRO A O 1
ATOM 764 N N . THR A 1 100 ? 1.313 9.879 0.079 1.00 91.81 100 THR A N 1
ATOM 765 C CA . THR A 1 100 ? 1.281 11.316 -0.240 1.00 91.81 100 THR A CA 1
ATOM 766 C C . THR A 1 100 ? 0.068 12.038 0.342 1.00 91.81 100 THR A C 1
ATOM 768 O O . THR A 1 100 ? 0.139 13.239 0.577 1.00 91.81 100 THR A O 1
ATOM 771 N N . ASP A 1 101 ? -1.022 11.313 0.606 1.00 92.06 101 ASP A N 1
ATOM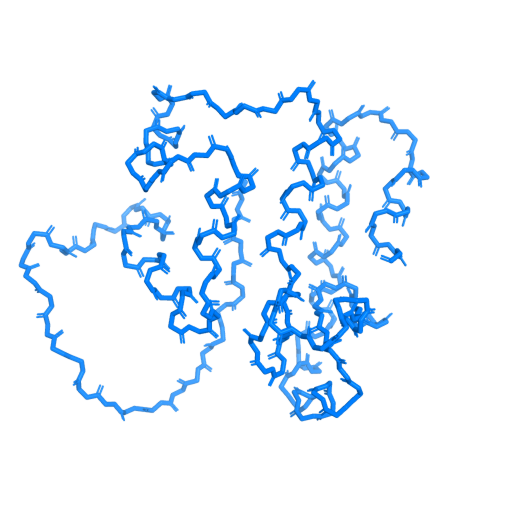 772 C CA . ASP A 1 101 ? -2.291 11.872 1.089 1.00 92.06 101 ASP A CA 1
ATOM 773 C C . ASP A 1 101 ? -2.459 11.711 2.610 1.00 92.06 101 ASP A C 1
ATOM 775 O O . ASP A 1 101 ? -3.520 12.007 3.182 1.00 92.06 101 ASP A O 1
ATOM 779 N N . LEU A 1 102 ? -1.431 11.177 3.278 1.00 91.19 102 LEU A N 1
ATOM 780 C CA . LEU A 1 102 ? -1.380 11.024 4.725 1.00 91.19 102 LEU A CA 1
ATOM 781 C C . LEU A 1 102 ? -0.684 12.233 5.368 1.00 91.19 102 LEU A C 1
ATOM 783 O O . LEU A 1 102 ? 0.296 12.731 4.822 1.00 91.19 102 LEU A O 1
ATOM 787 N N . PRO A 1 103 ? -1.119 12.664 6.570 1.00 90.38 103 PRO A N 1
ATOM 788 C CA . PRO A 1 103 ? -0.436 13.724 7.319 1.00 90.38 103 PRO A CA 1
ATOM 789 C C . PRO A 1 103 ? 1.027 13.389 7.642 1.00 90.38 103 PRO A C 1
ATOM 791 O O . PRO A 1 103 ? 1.873 14.274 7.689 1.00 90.38 103 PRO A O 1
ATOM 794 N N . ASP A 1 104 ? 1.312 12.104 7.862 1.00 90.88 104 ASP A N 1
ATOM 795 C CA . ASP A 1 104 ? 2.660 11.559 7.979 1.00 90.88 104 ASP A CA 1
ATOM 796 C C . ASP A 1 104 ? 2.765 10.308 7.089 1.00 90.88 104 ASP A C 1
ATOM 798 O O . ASP A 1 104 ? 2.125 9.293 7.391 1.00 90.88 104 ASP A O 1
ATOM 802 N N . PRO A 1 105 ? 3.577 10.326 6.016 1.00 81.56 105 PRO A N 1
ATOM 803 C CA . PRO A 1 105 ? 3.804 9.156 5.168 1.00 81.56 105 PRO A CA 1
ATOM 804 C C . PRO A 1 105 ? 4.337 7.940 5.943 1.00 81.56 105 PRO A C 1
ATOM 806 O O . PRO A 1 105 ? 4.066 6.796 5.572 1.00 81.56 105 PRO A O 1
ATOM 809 N N . LYS A 1 106 ? 5.055 8.155 7.058 1.00 83.75 106 LYS A N 1
ATOM 810 C CA . LYS A 1 106 ? 5.602 7.075 7.903 1.00 83.75 106 LYS A CA 1
ATOM 811 C C . LYS A 1 106 ? 4.544 6.398 8.775 1.00 83.75 106 LYS A C 1
ATOM 813 O O . LYS A 1 106 ? 4.842 5.359 9.385 1.00 83.75 106 LYS A O 1
ATOM 818 N N . ALA A 1 107 ? 3.329 6.946 8.828 1.00 89.25 107 ALA A N 1
ATOM 819 C CA . ALA A 1 107 ? 2.205 6.370 9.558 1.00 89.25 107 ALA A CA 1
ATOM 820 C C . ALA A 1 107 ? 1.694 5.072 8.920 1.00 89.25 107 ALA A C 1
ATOM 822 O O . ALA A 1 107 ? 1.041 4.272 9.592 1.00 89.25 107 ALA A O 1
ATOM 823 N N . LEU A 1 108 ? 1.993 4.836 7.640 1.00 92.94 108 LEU A N 1
ATOM 824 C CA . LEU A 1 108 ? 1.591 3.621 6.954 1.00 92.94 108 LEU A CA 1
ATOM 825 C C . LEU A 1 108 ? 2.398 2.419 7.472 1.00 92.94 108 LEU A C 1
ATOM 827 O O . LEU A 1 108 ? 3.607 2.324 7.274 1.00 92.94 108 LEU A O 1
ATOM 831 N N . LYS A 1 109 ? 1.725 1.497 8.167 1.00 92.62 109 LYS A N 1
ATOM 832 C CA . LYS A 1 109 ? 2.327 0.305 8.780 1.00 92.62 109 LYS A CA 1
ATOM 833 C C . LYS A 1 109 ? 1.690 -0.970 8.260 1.00 92.62 109 LYS A C 1
ATOM 835 O O . LYS A 1 109 ? 0.481 -1.035 8.040 1.00 92.62 109 LYS A O 1
ATOM 840 N N . ARG A 1 110 ? 2.503 -2.014 8.128 1.00 93.31 110 ARG A N 1
ATOM 841 C CA . ARG A 1 110 ? 2.029 -3.338 7.734 1.00 93.31 110 ARG A CA 1
ATOM 842 C C . ARG A 1 110 ? 1.209 -3.999 8.830 1.00 93.31 110 ARG A C 1
ATOM 844 O O . ARG A 1 110 ? 1.462 -3.836 10.026 1.00 93.31 110 ARG A O 1
ATOM 851 N N . CYS A 1 111 ? 0.268 -4.839 8.418 1.00 95.06 111 CYS A N 1
ATOM 852 C CA . CYS A 1 111 ? -0.308 -5.825 9.317 1.00 95.06 111 CYS A CA 1
ATOM 853 C C . CYS A 1 111 ? 0.791 -6.782 9.798 1.00 95.06 111 CYS A C 1
ATOM 855 O O . CYS A 1 111 ? 1.281 -7.592 9.017 1.00 95.06 111 CYS A O 1
ATOM 857 N N . ILE A 1 112 ? 1.110 -6.763 11.095 1.00 92.75 112 ILE A N 1
ATOM 858 C CA . ILE A 1 112 ? 2.163 -7.606 11.695 1.00 92.75 112 ILE A CA 1
ATOM 859 C C . ILE A 1 112 ? 1.959 -9.113 11.479 1.00 92.75 112 ILE A C 1
ATOM 861 O O . ILE A 1 112 ? 2.889 -9.897 11.624 1.00 92.75 112 ILE A O 1
ATOM 865 N N . LYS A 1 113 ? 0.728 -9.542 11.166 1.00 93.31 113 LYS A N 1
ATOM 866 C CA . LYS A 1 113 ? 0.415 -10.956 10.956 1.00 93.31 113 LYS A CA 1
ATOM 867 C C . LYS A 1 113 ? 0.706 -11.405 9.532 1.00 93.31 113 LYS A C 1
ATOM 869 O O . LYS A 1 113 ? 1.273 -12.478 9.378 1.00 93.31 113 LYS A O 1
ATOM 874 N N . CYS A 1 114 ? 0.277 -10.663 8.517 1.00 93.88 114 CYS A N 1
ATOM 875 C CA . CYS A 1 114 ? 0.405 -11.107 7.124 1.00 93.88 114 CYS A CA 1
ATOM 876 C C . CYS A 1 114 ? 1.508 -10.397 6.349 1.00 93.88 114 CYS A C 1
ATOM 878 O O . CYS A 1 114 ? 1.922 -10.916 5.326 1.00 93.88 114 CYS A O 1
ATOM 880 N N . LEU A 1 115 ? 1.948 -9.225 6.816 1.00 90.69 115 LEU A N 1
ATOM 881 C CA . LEU A 1 115 ? 2.976 -8.383 6.198 1.00 90.69 115 LEU A CA 1
ATOM 882 C C . LEU A 1 115 ? 2.673 -7.926 4.760 1.00 90.69 115 LEU A C 1
ATOM 884 O O . LEU A 1 115 ? 3.499 -7.267 4.148 1.00 90.69 115 LEU A O 1
ATOM 888 N N . ASN A 1 116 ? 1.473 -8.213 4.252 1.00 89.88 116 ASN A N 1
ATOM 889 C CA . ASN A 1 116 ? 1.101 -7.982 2.858 1.00 89.88 116 ASN A CA 1
ATOM 890 C C . ASN A 1 116 ? 0.214 -6.746 2.644 1.00 89.88 116 ASN A C 1
ATOM 892 O O . ASN A 1 116 ? 0.034 -6.306 1.517 1.00 89.88 116 ASN A O 1
ATOM 896 N N . VAL A 1 117 ? -0.428 -6.233 3.696 1.00 93.19 117 VAL A N 1
ATOM 897 C CA . VAL A 1 117 ? -1.348 -5.086 3.603 1.00 93.19 117 VAL A CA 1
ATOM 898 C C . VAL A 1 117 ? -0.969 -4.014 4.607 1.00 93.19 117 VAL A C 1
ATOM 900 O O . VAL A 1 117 ? -0.385 -4.312 5.656 1.00 93.19 117 VAL A O 1
ATOM 903 N N . TYR A 1 118 ? -1.343 -2.781 4.292 1.00 95.06 118 TYR A N 1
ATOM 904 C CA . TYR A 1 118 ? -0.907 -1.582 4.986 1.00 95.06 118 TYR A CA 1
ATOM 905 C C . TYR A 1 118 ? -2.086 -0.820 5.596 1.00 95.06 118 TYR A 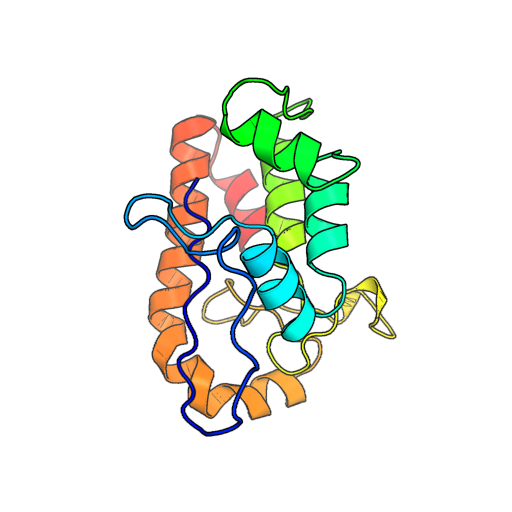C 1
ATOM 907 O O . TYR A 1 118 ? -3.174 -0.753 5.028 1.00 95.06 118 TYR A O 1
ATOM 915 N N . TYR A 1 119 ? -1.859 -0.194 6.747 1.00 96.25 119 TYR A N 1
ATOM 916 C CA . TYR A 1 119 ? -2.827 0.661 7.426 1.00 96.25 119 TYR A CA 1
ATOM 917 C C . TYR A 1 119 ? -2.140 1.918 7.946 1.00 96.25 119 TYR A C 1
ATOM 919 O O . TYR A 1 119 ? -1.071 1.839 8.543 1.00 96.25 119 TYR A O 1
ATOM 927 N N . CYS A 1 120 ? -2.770 3.079 7.774 1.00 96.62 120 CYS A N 1
ATOM 928 C CA . CYS A 1 120 ? -2.245 4.343 8.298 1.00 96.62 120 CYS A CA 1
ATOM 929 C C . CYS A 1 120 ? -2.505 4.528 9.803 1.00 96.62 120 CYS A C 1
ATOM 931 O O . CYS A 1 120 ? -1.967 5.439 10.421 1.00 96.62 120 CYS A O 1
ATOM 933 N N . SER A 1 121 ? -3.376 3.706 10.399 1.00 95.81 121 SER A N 1
ATOM 934 C CA . SER A 1 121 ? -3.692 3.749 11.827 1.00 95.81 121 SER A CA 1
ATOM 935 C C . SER A 1 121 ? -4.261 2.420 12.326 1.00 95.81 121 SER A C 1
ATOM 937 O O . SER A 1 121 ? -4.796 1.616 11.555 1.00 95.81 121 SER A O 1
ATOM 939 N N . LYS A 1 122 ? -4.210 2.215 13.650 1.00 95.75 122 LYS A N 1
ATOM 940 C CA . LYS A 1 122 ? -4.865 1.073 14.312 1.00 95.75 122 LYS A CA 1
ATOM 941 C C . LYS A 1 122 ? -6.378 1.065 14.078 1.00 95.75 122 LYS A C 1
ATOM 943 O O . LYS A 1 122 ? -6.974 -0.005 14.010 1.00 95.75 122 LYS A O 1
ATOM 948 N N . ASP A 1 123 ? -6.999 2.229 13.913 1.00 96.81 123 ASP A N 1
ATOM 949 C CA . ASP A 1 123 ? -8.439 2.322 13.672 1.00 96.81 123 ASP A CA 1
ATOM 950 C C . ASP A 1 123 ? -8.818 1.856 12.267 1.00 96.81 123 ASP A C 1
ATOM 952 O O . ASP A 1 123 ? -9.799 1.129 12.120 1.00 96.81 123 ASP A O 1
ATOM 956 N N . CYS A 1 124 ? -8.017 2.185 11.247 1.00 97.25 124 CYS A N 1
ATOM 957 C CA . CYS A 1 124 ? -8.210 1.637 9.900 1.00 97.25 124 CYS A CA 1
ATOM 958 C C . CYS A 1 124 ? -8.085 0.109 9.901 1.00 97.25 124 CYS A C 1
ATOM 960 O O . CYS A 1 124 ? -8.922 -0.572 9.313 1.00 97.25 124 CYS A O 1
ATOM 962 N N . GLN A 1 125 ? -7.103 -0.434 10.629 1.00 97.25 125 GLN A N 1
ATOM 963 C CA . GLN A 1 125 ? -6.950 -1.881 10.779 1.00 97.25 125 GLN A CA 1
ATOM 964 C C . GLN A 1 125 ? -8.154 -2.522 11.485 1.00 97.25 125 GLN A C 1
ATOM 966 O O . GLN A 1 125 ? -8.650 -3.552 11.038 1.00 97.25 125 GLN A O 1
ATO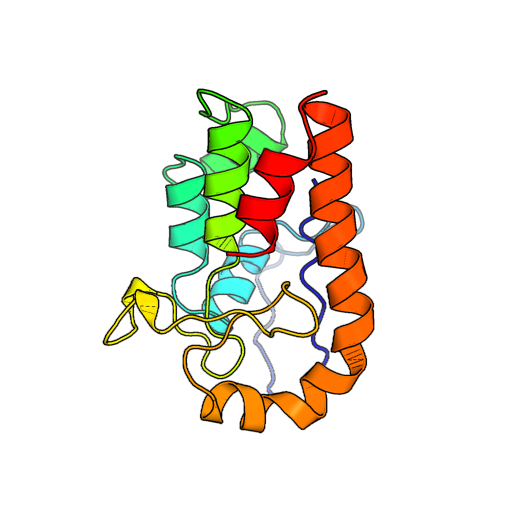M 971 N N . ARG A 1 126 ? -8.636 -1.934 12.588 1.00 97.25 126 ARG A N 1
ATOM 972 C CA . ARG A 1 126 ? -9.791 -2.455 13.342 1.00 97.25 126 ARG A CA 1
ATOM 973 C C . ARG A 1 126 ? -11.068 -2.458 12.506 1.00 97.25 126 ARG A C 1
ATOM 975 O O . ARG A 1 126 ? -11.802 -3.441 12.556 1.00 97.25 126 ARG A O 1
ATOM 982 N N . LYS A 1 127 ? -11.309 -1.392 11.735 1.00 96.88 127 LYS A N 1
ATOM 983 C CA . LYS A 1 127 ? -12.466 -1.283 10.831 1.00 96.88 127 LYS A CA 1
ATOM 984 C C . LYS A 1 127 ? -12.448 -2.370 9.754 1.00 96.88 127 LYS A C 1
ATOM 986 O O . LYS A 1 127 ? -13.470 -3.003 9.520 1.00 96.88 127 LYS A O 1
ATOM 991 N N . ASP A 1 128 ? -11.282 -2.631 9.165 1.00 96.75 128 ASP A N 1
ATOM 992 C CA . ASP A 1 128 ? -11.107 -3.656 8.126 1.00 96.75 128 ASP A CA 1
ATOM 993 C C . ASP A 1 128 ? -11.020 -5.095 8.690 1.00 96.75 128 ASP A C 1
ATOM 995 O O . ASP A 1 128 ? -11.218 -6.077 7.977 1.00 96.75 128 ASP A O 1
ATOM 999 N N . TRP A 1 129 ? -10.763 -5.266 9.994 1.00 96.19 129 TRP A N 1
ATOM 1000 C CA . TRP A 1 129 ? -10.414 -6.565 10.589 1.00 96.19 129 TRP A CA 1
ATOM 1001 C C . TRP A 1 129 ? -11.443 -7.677 10.354 1.00 96.19 129 TRP A C 1
ATOM 1003 O O . TRP A 1 129 ? -11.062 -8.829 10.138 1.00 96.19 129 TRP A O 1
ATOM 1013 N N . SER A 1 130 ? -12.742 -7.365 10.396 1.00 96.38 130 SER A N 1
ATOM 1014 C CA . SER A 1 130 ? -13.817 -8.351 10.196 1.00 96.38 130 SER A CA 1
ATOM 1015 C C . SER A 1 130 ? -13.718 -9.056 8.839 1.00 96.38 130 SER A C 1
ATOM 1017 O O . SER A 1 130 ? -14.048 -10.243 8.721 1.00 96.38 130 SER A O 1
ATOM 1019 N N . LEU A 1 131 ? -13.217 -8.326 7.849 1.00 94.31 131 LEU A N 1
ATOM 1020 C CA . LEU A 1 131 ? -13.053 -8.738 6.476 1.00 94.31 131 LEU A CA 1
ATOM 1021 C C . LEU A 1 131 ? -11.635 -9.286 6.249 1.00 94.31 131 LEU A C 1
ATOM 1023 O O . LEU A 1 131 ? -11.482 -10.449 5.866 1.00 94.31 131 LEU A O 1
ATOM 1027 N N . HIS A 1 132 ? -10.607 -8.521 6.631 1.00 96.12 132 HIS A N 1
ATOM 1028 C CA . HIS A 1 132 ? -9.199 -8.904 6.512 1.00 96.12 132 HIS A CA 1
ATOM 1029 C C . HIS A 1 132 ? -8.870 -10.240 7.182 1.00 96.12 132 HIS A C 1
ATOM 1031 O O . HIS A 1 132 ? -8.133 -11.045 6.612 1.00 96.12 132 HIS A O 1
ATOM 1037 N N . LYS A 1 133 ? -9.422 -10.529 8.371 1.00 96.31 133 LYS A N 1
ATOM 1038 C CA . LYS A 1 133 ? -9.104 -11.764 9.114 1.00 96.31 133 LYS A CA 1
ATOM 1039 C C . LYS A 1 133 ? -9.382 -13.042 8.317 1.00 96.31 133 LYS A C 1
ATOM 1041 O O . LYS A 1 133 ? -8.700 -14.038 8.541 1.00 96.31 133 LYS A O 1
ATOM 1046 N N . LYS A 1 134 ? -10.341 -13.002 7.381 1.00 97.19 134 LYS A N 1
ATOM 1047 C CA . LYS A 1 134 ? -10.694 -14.133 6.507 1.00 97.19 134 LYS A CA 1
ATOM 1048 C C . LYS A 1 134 ? -9.556 -14.483 5.547 1.00 97.19 134 LYS A C 1
ATOM 1050 O O . LYS A 1 134 ? -9.351 -15.650 5.240 1.00 97.19 134 LYS A O 1
ATOM 1055 N N . PHE A 1 135 ? -8.794 -13.476 5.126 1.00 95.50 135 PHE A N 1
ATOM 1056 C CA . PHE A 1 135 ? -7.738 -13.604 4.123 1.00 95.50 135 PHE A CA 1
ATOM 1057 C C . PHE A 1 135 ? -6.333 -13.426 4.703 1.00 95.50 135 PHE A C 1
ATOM 1059 O O . PHE A 1 135 ? -5.361 -13.765 4.043 1.00 95.50 135 PHE A O 1
ATOM 1066 N N . CYS A 1 136 ? -6.195 -12.957 5.946 1.00 95.38 136 CYS A N 1
ATOM 1067 C CA . CYS A 1 136 ? -4.916 -12.646 6.591 1.00 95.38 136 CYS A CA 1
ATOM 1068 C C . CYS A 1 136 ? -3.889 -13.791 6.483 1.00 95.38 136 CYS A C 1
ATOM 1070 O O . CYS A 1 136 ? -2.723 -13.551 6.179 1.00 95.38 136 CYS A O 1
ATOM 1072 N N . LYS A 1 137 ? -4.320 -15.047 6.670 1.00 94.44 137 LYS A N 1
ATOM 1073 C CA . LYS A 1 137 ? -3.439 -16.219 6.529 1.00 94.44 137 LYS A CA 1
ATOM 1074 C C . LYS A 1 137 ? -2.992 -16.443 5.081 1.00 94.44 137 LYS A C 1
ATOM 1076 O O . LYS A 1 137 ? -1.819 -16.700 4.853 1.00 94.44 137 LYS A O 1
ATOM 1081 N N . MET A 1 138 ? -3.905 -16.325 4.120 1.00 94.38 138 MET A N 1
ATOM 1082 C CA . MET A 1 138 ? -3.592 -16.448 2.692 1.00 94.38 138 MET A CA 1
ATOM 1083 C C . MET A 1 138 ? -2.643 -15.334 2.242 1.00 94.38 138 MET A C 1
ATOM 1085 O O . MET A 1 138 ? -1.641 -15.598 1.593 1.00 94.38 138 MET A O 1
ATOM 1089 N N . LEU A 1 139 ? -2.903 -14.100 2.674 1.00 92.06 139 LEU A N 1
ATOM 1090 C CA . LEU A 1 139 ? -2.065 -12.939 2.380 1.00 92.06 139 LEU A CA 1
ATOM 1091 C C . LEU A 1 139 ? -0.640 -13.090 2.927 1.00 92.06 139 LEU A C 1
ATOM 1093 O O . LEU A 1 139 ? 0.295 -12.598 2.310 1.00 92.06 139 LEU A O 1
ATOM 1097 N N . ARG A 1 140 ? -0.453 -13.809 4.044 1.00 90.69 140 ARG A N 1
ATOM 1098 C CA . ARG A 1 140 ? 0.889 -14.164 4.528 1.00 90.69 140 ARG A CA 1
ATOM 1099 C C . ARG A 1 140 ? 1.641 -15.030 3.518 1.00 90.69 140 ARG A C 1
ATOM 1101 O O . ARG A 1 140 ? 2.824 -14.803 3.311 1.00 90.69 140 ARG A O 1
ATOM 1108 N N . MET A 1 141 ? 0.969 -16.007 2.911 1.00 87.31 141 MET A N 1
ATOM 1109 C CA . MET A 1 141 ? 1.591 -16.862 1.897 1.00 87.31 141 MET A CA 1
ATOM 1110 C C . MET A 1 141 ? 1.956 -16.051 0.656 1.00 87.31 141 MET A C 1
ATOM 1112 O O . MET A 1 141 ? 3.078 -16.156 0.194 1.00 87.31 141 MET A O 1
ATOM 1116 N N . VAL A 1 142 ? 1.081 -15.143 0.212 1.00 87.00 142 VAL A N 1
ATOM 1117 C CA . VAL A 1 142 ? 1.374 -14.237 -0.915 1.00 87.00 142 VAL A CA 1
ATOM 1118 C C . VAL A 1 142 ? 2.618 -13.378 -0.653 1.00 87.00 142 VAL A C 1
ATOM 1120 O O . VAL A 1 142 ? 3.440 -13.203 -1.549 1.00 87.00 142 VAL A O 1
ATOM 1123 N N . ALA A 1 143 ? 2.791 -12.866 0.571 1.00 83.81 143 ALA A N 1
ATOM 1124 C CA . ALA A 1 143 ? 3.999 -12.126 0.936 1.00 83.81 143 ALA A CA 1
ATOM 1125 C C . ALA A 1 143 ? 5.262 -13.006 0.882 1.00 83.81 143 ALA A C 1
ATOM 1127 O O . ALA A 1 143 ? 6.314 -12.544 0.447 1.00 83.81 143 ALA A O 1
ATOM 1128 N N . ILE A 1 144 ? 5.157 -14.276 1.287 1.00 83.25 144 ILE A N 1
ATOM 1129 C CA . ILE A 1 144 ? 6.258 -15.243 1.199 1.00 83.25 144 ILE A CA 1
ATOM 1130 C C . ILE A 1 144 ? 6.558 -15.595 -0.261 1.00 83.25 144 ILE A C 1
ATOM 1132 O O . ILE A 1 144 ? 7.722 -15.599 -0.640 1.00 83.25 144 ILE A O 1
ATOM 1136 N N . ASP A 1 145 ? 5.550 -15.838 -1.095 1.00 80.94 145 ASP A N 1
ATOM 1137 C CA . ASP A 1 145 ? 5.753 -16.201 -2.503 1.00 80.94 145 ASP A CA 1
ATOM 1138 C C . ASP A 1 145 ? 6.515 -15.099 -3.251 1.00 80.94 145 ASP A C 1
ATOM 1140 O O . ASP A 1 145 ? 7.484 -15.382 -3.953 1.00 80.94 145 ASP A O 1
ATOM 1144 N N . ARG A 1 146 ? 6.175 -13.825 -3.003 1.00 75.19 146 ARG A N 1
ATOM 1145 C CA . ARG A 1 146 ? 6.923 -12.670 -3.538 1.00 75.19 146 ARG A CA 1
ATOM 1146 C C . ARG A 1 146 ? 8.391 -12.665 -3.101 1.00 75.19 146 ARG A C 1
ATOM 1148 O O . ARG A 1 146 ? 9.267 -12.298 -3.882 1.00 75.19 146 ARG A O 1
ATOM 1155 N N . LEU A 1 147 ? 8.664 -13.072 -1.859 1.00 73.12 147 LEU A N 1
ATOM 1156 C CA . LEU A 1 147 ? 10.021 -13.219 -1.330 1.00 73.12 147 LEU A CA 1
ATOM 1157 C C . LEU A 1 147 ? 10.780 -14.340 -2.046 1.00 73.12 147 LEU A C 1
ATOM 1159 O O . LEU A 1 147 ? 11.942 -14.184 -2.409 1.00 73.12 147 LEU A O 1
ATOM 1163 N N . VAL A 1 148 ? 10.123 -15.481 -2.237 1.00 75.75 148 VAL A N 1
ATOM 1164 C CA . VAL A 1 148 ? 10.717 -16.665 -2.859 1.00 75.75 148 VAL A CA 1
ATOM 1165 C C . VAL A 1 148 ? 11.029 -16.404 -4.331 1.00 75.75 148 VAL A C 1
ATOM 1167 O O . VAL A 1 148 ? 12.139 -16.707 -4.767 1.00 75.75 148 VAL A O 1
ATOM 1170 N N . GLU A 1 149 ? 10.115 -15.772 -5.077 1.00 69.38 149 GLU A N 1
ATOM 1171 C CA . GLU A 1 149 ? 10.356 -15.356 -6.469 1.00 69.38 149 GLU A CA 1
ATOM 1172 C C . GLU A 1 149 ? 11.620 -14.487 -6.591 1.00 69.38 149 GLU A C 1
ATOM 1174 O O . GLU A 1 149 ? 12.428 -14.676 -7.504 1.00 69.38 149 GLU A O 1
ATOM 1179 N N . TRP A 1 150 ? 11.843 -13.579 -5.636 1.00 67.12 150 TRP A N 1
ATOM 1180 C CA . TRP A 1 150 ? 13.058 -12.764 -5.580 1.00 67.12 150 TRP A CA 1
ATOM 1181 C C . TRP A 1 150 ? 14.325 -13.587 -5.340 1.00 67.12 150 TRP A C 1
ATOM 1183 O O . TRP A 1 150 ? 15.335 -13.381 -6.023 1.00 67.12 150 TRP A O 1
ATOM 1193 N N . LEU A 1 151 ? 14.287 -14.506 -4.368 1.00 67.88 151 LEU A N 1
ATOM 1194 C CA . LEU A 1 151 ? 15.438 -15.336 -3.997 1.00 67.88 151 LEU A CA 1
ATOM 1195 C C . LEU A 1 151 ? 15.878 -16.221 -5.163 1.00 67.88 151 LEU A C 1
ATOM 1197 O O . LEU A 1 151 ? 17.070 -16.302 -5.458 1.00 67.88 151 LEU A O 1
ATOM 1201 N N . ILE A 1 152 ? 14.911 -16.810 -5.870 1.00 68.81 152 ILE A N 1
ATOM 1202 C CA . ILE A 1 152 ? 15.165 -17.639 -7.052 1.00 68.81 152 ILE A CA 1
ATOM 1203 C C . ILE A 1 152 ? 15.821 -16.812 -8.166 1.00 68.81 152 ILE A C 1
ATOM 1205 O O . ILE A 1 152 ? 16.759 -17.283 -8.804 1.00 68.81 152 ILE A O 1
ATOM 1209 N N . HIS A 1 153 ? 15.359 -15.579 -8.398 1.00 64.19 153 HIS A N 1
ATOM 1210 C CA . HIS A 1 153 ? 15.840 -14.771 -9.521 1.00 64.19 153 HIS A CA 1
ATOM 1211 C C . HIS A 1 153 ? 17.177 -14.063 -9.257 1.00 64.19 153 HIS A C 1
ATOM 1213 O O . HIS A 1 153 ? 17.957 -13.842 -10.180 1.00 64.19 153 HIS A O 1
ATOM 1219 N N . THR A 1 154 ? 17.455 -13.675 -8.010 1.00 63.94 154 THR A N 1
ATOM 1220 C CA . THR A 1 154 ? 18.662 -12.898 -7.679 1.00 63.94 154 THR A CA 1
ATOM 1221 C C . THR A 1 154 ? 19.832 -13.744 -7.190 1.00 63.94 154 THR A C 1
ATOM 1223 O O . THR A 1 154 ? 20.961 -13.252 -7.229 1.00 63.94 154 THR A O 1
ATOM 1226 N N . GLY A 1 155 ? 19.589 -14.978 -6.725 1.00 59.44 155 GLY A N 1
ATOM 1227 C CA . GLY A 1 155 ? 20.626 -15.872 -6.194 1.00 59.44 155 GLY A CA 1
ATOM 1228 C C . GLY A 1 155 ? 21.396 -15.299 -4.995 1.00 59.44 155 GLY A C 1
ATOM 1229 O O . GLY A 1 155 ? 22.498 -15.757 -4.703 1.00 59.44 155 GLY A O 1
ATOM 1230 N N . LYS A 1 156 ? 20.863 -14.259 -4.336 1.00 56.53 156 LYS A N 1
ATOM 1231 C CA . LYS A 1 156 ? 21.503 -13.544 -3.222 1.00 56.53 156 LYS A CA 1
ATOM 1232 C C . LYS A 1 156 ? 20.937 -13.965 -1.869 1.00 56.53 156 LYS A C 1
ATOM 1234 O O . LYS A 1 156 ? 19.819 -14.459 -1.770 1.00 56.53 156 LYS A O 1
ATOM 1239 N N . ASP A 1 157 ? 21.747 -13.715 -0.843 1.00 51.66 157 ASP A N 1
ATOM 1240 C CA . ASP A 1 157 ? 21.500 -14.017 0.567 1.00 51.66 157 ASP A CA 1
ATOM 1241 C C . ASP A 1 157 ? 20.094 -13.565 1.055 1.00 51.66 157 ASP A C 1
ATOM 1243 O O . ASP A 1 157 ? 19.701 -12.413 0.806 1.00 51.66 157 ASP A O 1
ATOM 1247 N N . PRO A 1 158 ? 19.340 -14.437 1.762 1.00 54.84 158 PRO A N 1
ATOM 1248 C CA . PRO A 1 158 ? 18.029 -14.149 2.356 1.00 54.84 158 PRO A CA 1
ATOM 1249 C C . PRO A 1 158 ? 17.917 -12.863 3.191 1.00 54.84 158 PRO A C 1
ATOM 1251 O O . PRO A 1 158 ? 16.809 -12.327 3.330 1.00 54.84 158 PRO A O 1
ATOM 1254 N N . GLU A 1 159 ? 19.016 -12.332 3.735 1.00 46.16 159 GLU A N 1
ATOM 1255 C CA . GLU A 1 159 ? 18.995 -11.164 4.630 1.00 46.16 159 GLU A CA 1
ATOM 1256 C C . GLU A 1 159 ? 18.501 -9.857 3.977 1.00 46.16 159 GLU A C 1
ATOM 1258 O O . GLU A 1 159 ? 17.835 -9.037 4.626 1.00 46.16 159 GLU A O 1
ATOM 1263 N N . ILE A 1 160 ? 18.762 -9.642 2.682 1.00 47.12 160 ILE A N 1
ATOM 1264 C CA . ILE A 1 160 ? 18.265 -8.451 1.955 1.00 47.12 160 ILE A CA 1
ATOM 1265 C C . ILE A 1 160 ? 16.738 -8.518 1.815 1.00 47.12 160 ILE A C 1
ATOM 1267 O O . ILE A 1 160 ? 16.038 -7.508 1.934 1.00 47.12 160 ILE A O 1
ATOM 1271 N N . CYS A 1 161 ? 16.227 -9.728 1.618 1.00 45.47 161 CYS A N 1
ATOM 1272 C CA . CYS A 1 161 ? 14.818 -10.025 1.431 1.00 45.47 161 CYS A CA 1
ATOM 1273 C C . CYS A 1 161 ? 14.035 -9.873 2.742 1.00 45.47 161 CYS A C 1
ATOM 1275 O O . CYS A 1 161 ? 12.968 -9.252 2.767 1.00 45.47 161 CYS A O 1
ATOM 1277 N N . PHE A 1 162 ? 14.612 -10.349 3.849 1.00 45.91 162 PHE A N 1
ATOM 1278 C CA . PHE A 1 162 ? 14.076 -10.148 5.196 1.00 45.91 162 PHE A CA 1
ATOM 1279 C C . PHE A 1 162 ? 13.873 -8.658 5.496 1.00 45.91 162 PHE A C 1
ATOM 1281 O O . PHE A 1 162 ? 12.807 -8.253 5.955 1.00 45.91 162 PHE A O 1
ATOM 1288 N N . ASN A 1 163 ? 14.846 -7.811 5.152 1.00 44.78 163 ASN A N 1
ATOM 1289 C CA . ASN A 1 163 ? 14.739 -6.369 5.370 1.00 44.78 163 ASN A CA 1
ATOM 1290 C C . ASN A 1 163 ? 13.632 -5.697 4.535 1.00 44.78 163 ASN A C 1
ATOM 1292 O O . ASN A 1 163 ? 13.037 -4.738 5.015 1.00 44.78 163 ASN A O 1
ATOM 1296 N N . PHE A 1 164 ? 13.321 -6.188 3.330 1.00 48.59 164 PHE A N 1
ATOM 1297 C CA . PHE A 1 164 ? 12.254 -5.630 2.482 1.00 48.59 164 PHE A CA 1
ATOM 1298 C C . PHE A 1 164 ? 10.853 -6.147 2.850 1.00 48.59 164 PHE A C 1
ATOM 1300 O O . PHE A 1 164 ? 9.893 -5.374 2.859 1.00 48.59 164 PHE A O 1
ATOM 1307 N N . CYS A 1 165 ? 10.711 -7.422 3.226 1.00 42.31 165 CYS A N 1
ATOM 1308 C CA . CYS A 1 165 ? 9.421 -7.998 3.636 1.00 42.31 165 CYS A CA 1
ATOM 1309 C C . CYS A 1 165 ? 9.038 -7.738 5.106 1.00 42.31 165 CYS A C 1
ATOM 1311 O O . CYS A 1 165 ? 7.866 -7.890 5.449 1.00 42.31 165 CYS A O 1
ATOM 1313 N N . LEU A 1 166 ? 9.977 -7.341 5.978 1.00 40.34 166 LEU A N 1
ATOM 1314 C CA . LEU A 1 166 ? 9.709 -7.185 7.421 1.00 40.34 166 LEU A CA 1
ATOM 1315 C C . LEU A 1 166 ? 9.912 -5.775 8.010 1.00 40.34 166 LEU A C 1
ATOM 1317 O O . LEU A 1 166 ? 9.543 -5.590 9.168 1.00 40.34 166 LEU A O 1
ATOM 1321 N N . LYS A 1 167 ? 10.441 -4.781 7.274 1.00 43.34 167 LYS A N 1
ATOM 1322 C CA . LYS A 1 167 ? 10.569 -3.381 7.758 1.00 43.34 167 LYS A CA 1
ATOM 1323 C C . LYS A 1 167 ? 9.390 -2.459 7.453 1.00 43.34 167 LYS A C 1
ATOM 1325 O O . LYS A 1 167 ? 9.049 -2.292 6.268 1.00 43.34 167 LYS A O 1
#

pLDDT: mean 73.55, std 21.71, range [24.12, 97.25]

Secondary structure (DSSP, 8-state):
---------------PPPPPGGGPPPTTS-S-SHHHHHHHHHHSTTHHHHHHHHHT-SSHHHHHHHHTT-S----SSHHHHHHHHHHTT-SBTTT---GGGSSSGGG-EE-TTTSS-EESSHHHHHHHHHHHHHHHHHHHHHHHHHHHHHHHHH---HHHHHHHHH-

Solvent-accessible surface area (backbone atoms only — not comparable to full-atom values): 10200 Å² total; per-residue (Å²): 134,84,84,76,71,80,79,81,85,75,93,80,90,76,94,73,81,84,75,65,82,94,68,68,82,67,97,81,65,86,83,72,53,76,63,46,45,50,58,43,25,77,66,24,66,60,47,50,58,49,44,32,59,52,50,72,37,94,48,70,66,53,54,51,33,32,75,74,69,74,42,82,77,78,59,96,42,72,69,54,44,53,53,37,55,54,58,64,62,55,36,17,75,52,76,34,41,38,45,88,76,41,100,50,52,82,45,56,39,58,41,90,83,24,52,61,49,28,21,57,42,72,65,33,45,60,71,37,36,84,62,46,63,79,44,37,70,59,39,28,52,55,43,46,51,58,49,48,57,47,42,71,74,65,74,55,72,66,69,65,52,50,55,66,64,71,107

Mean predicted aligned error: 12.06 Å

Sequence (167 aa):
MCLCVCGYSSKMAGKVPAPPESFAPSSDSVFSDQFGFYSMDTKVPGLSKVILDKLNMKDYSEYRAALEGKGKVGFHSHKEMFQKLEETFQFCTGCSKLPTDLPDPKALKRCIKCLNVYYCSKDCQRKDWSLHKKFCKMLRMVAIDRLVEWLIHTGKDPEICFNFCLK